Protein AF-A0A175R2C5-F1 (afdb_monomer)

Organism: NCBI:txid401562

Mean predicted aligned error: 12.43 Å

pLDDT: mean 81.27, std 21.6, range [36.16, 98.69]

Foldseek 3Di:
DDDDDDDDDDDDDDDDDDDPPPPPPVPPQLDDPPVLLVLLLVLLLLLLLCVLVVHDLVVQGVVVVLVVVVVVVRDPSNSVVSNVSSPVSSVVNPDDDPCDPVNVVVSVVVSRDDD

Solvent-accessible surface area (backbone atoms only — not comparable to full-atom values): 7054 Å² total; per-residue (Å²): 142,84,90,79,87,82,88,81,78,91,79,87,78,87,76,86,82,81,82,84,78,70,77,74,71,74,71,69,72,78,68,74,53,72,70,55,48,52,51,37,29,54,51,12,40,46,34,23,53,26,48,75,57,74,42,67,29,55,75,41,22,52,51,50,44,55,51,46,46,51,74,72,63,54,48,73,66,43,50,51,48,49,52,46,42,19,51,50,30,24,65,69,49,65,76,72,70,86,70,42,73,68,55,49,57,54,39,69,72,61,39,52,53,80,126

Sequence (115 aa):
MRGFVRAHSFGAVLGLLVGFGASFKEAGAAELSKSEEARVWKQGEISAMAEACGLDWQALSFQPMMAYWRRLGKSQKELALIAGYHGAAQGYTGKAGPCTDEMRRKLETQLPFKG

Secondary structure (DSSP, 8-state):
---------------------------------HHHHHHHHHHHHHHHHHHHTT--HIIIIIHHHHHHHHHTT--HHHHHHHHHHHHHHHHHS---SS--HHHHHHHHHHSS---

Radius of gyration: 27.45 Å; Cα contacts (8 Å, |Δi|>4): 91; chains: 1; bounding box: 95×26×44 Å

Nearest PDB structures (foldseek):
  6ivw-assembly1_E  TM=2.655E-01  e=7.208E+00  Klebsiella pneumoniae IS53

Structure (mmCIF, N/CA/C/O backbone):
data_AF-A0A175R2C5-F1
#
_entry.id   AF-A0A175R2C5-F1
#
loop_
_atom_site.group_PDB
_atom_site.id
_atom_site.type_symbol
_atom_site.label_atom_id
_atom_site.label_alt_id
_atom_site.label_comp_id
_atom_site.label_asym_id
_atom_site.label_entity_id
_atom_site.label_seq_id
_atom_site.pdbx_PDB_ins_code
_atom_site.Cartn_x
_atom_site.Cartn_y
_atom_site.Cartn_z
_atom_site.occupancy
_atom_site.B_iso_or_equiv
_atom_site.auth_seq_id
_atom_site.auth_comp_id
_atom_site.auth_asym_id
_atom_site.auth_atom_id
_atom_site.pdbx_PDB_model_num
ATOM 1 N N . MET A 1 1 ? -81.007 11.719 -12.574 1.00 46.09 1 MET A N 1
ATOM 2 C CA . MET A 1 1 ? -79.650 11.247 -12.223 1.00 46.09 1 MET A CA 1
ATOM 3 C C . MET A 1 1 ? -78.688 12.429 -12.193 1.00 46.09 1 MET A C 1
ATOM 5 O O . MET A 1 1 ? -78.266 12.854 -13.256 1.00 46.09 1 MET A O 1
ATOM 9 N N . ARG A 1 2 ? -78.385 12.976 -11.008 1.00 39.66 2 ARG A N 1
ATOM 10 C CA . ARG A 1 2 ? -77.181 13.771 -10.688 1.00 39.66 2 ARG A CA 1
ATOM 11 C C . ARG A 1 2 ? -77.005 13.687 -9.169 1.00 39.66 2 ARG A C 1
ATOM 13 O O . ARG A 1 2 ? -77.778 14.293 -8.438 1.00 39.66 2 ARG A O 1
ATOM 20 N N . GLY A 1 3 ? -76.077 12.851 -8.713 1.00 36.16 3 GLY A N 1
ATOM 21 C CA . GLY A 1 3 ? -75.687 12.770 -7.307 1.00 36.16 3 GLY A CA 1
ATOM 22 C C . GLY A 1 3 ? -74.562 13.764 -7.043 1.00 36.16 3 GLY A C 1
ATOM 23 O O . GLY A 1 3 ? -73.561 13.744 -7.754 1.00 36.16 3 GLY A O 1
ATOM 24 N N . PHE A 1 4 ? -74.741 14.639 -6.054 1.00 41.00 4 PHE A N 1
ATOM 25 C CA . PHE A 1 4 ? -73.732 15.588 -5.596 1.00 41.00 4 PHE A CA 1
ATOM 26 C C . PHE A 1 4 ? -73.580 15.464 -4.073 1.00 41.00 4 PHE A C 1
ATOM 28 O O . PHE A 1 4 ? -74.523 15.703 -3.329 1.00 41.00 4 PHE A O 1
ATOM 35 N N . VAL A 1 5 ? -72.369 15.050 -3.690 1.00 46.16 5 VAL A N 1
ATOM 36 C CA . VAL A 1 5 ? -71.573 15.393 -2.498 1.00 46.16 5 VAL A CA 1
ATOM 37 C C . VAL A 1 5 ? -72.177 15.186 -1.105 1.00 46.16 5 VAL A C 1
ATOM 39 O O . VAL A 1 5 ? -73.090 15.880 -0.669 1.00 46.16 5 VAL A O 1
ATOM 42 N N . ARG A 1 6 ? -71.476 14.366 -0.311 1.00 43.69 6 ARG A N 1
ATOM 43 C CA . ARG A 1 6 ? -71.349 14.582 1.132 1.00 43.69 6 ARG A CA 1
ATOM 44 C C . ARG A 1 6 ? -69.885 14.423 1.539 1.00 43.69 6 ARG A C 1
ATOM 46 O O . ARG A 1 6 ? -69.356 13.318 1.577 1.00 43.69 6 ARG A O 1
ATOM 53 N N . ALA A 1 7 ? -69.235 15.555 1.791 1.00 44.66 7 ALA A N 1
ATOM 54 C CA . ALA A 1 7 ? -67.950 15.618 2.470 1.00 44.66 7 ALA A CA 1
ATOM 55 C C . ALA A 1 7 ? -68.162 15.262 3.949 1.00 44.66 7 ALA A C 1
ATOM 57 O O . ALA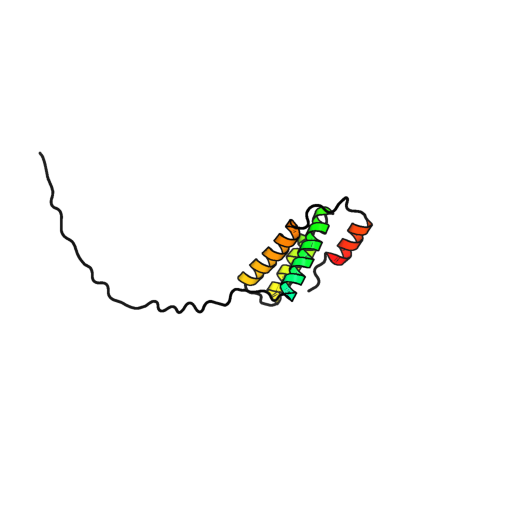 A 1 7 ? -69.053 15.821 4.591 1.00 44.66 7 ALA A O 1
ATOM 58 N N . HIS A 1 8 ? -67.360 14.339 4.480 1.00 39.88 8 HIS A N 1
ATOM 59 C CA . HIS A 1 8 ? -67.317 14.036 5.906 1.00 39.88 8 HIS A CA 1
ATOM 60 C C . HIS A 1 8 ? -65.986 14.503 6.500 1.00 39.88 8 HIS A C 1
ATOM 62 O O . HIS A 1 8 ? -64.916 13.997 6.183 1.00 39.88 8 HIS A O 1
ATOM 68 N N . SER A 1 9 ? -66.140 15.539 7.317 1.00 43.56 9 SER A N 1
ATOM 69 C CA . SER A 1 9 ? -65.431 15.948 8.524 1.00 43.56 9 SER A CA 1
ATOM 70 C C . SER A 1 9 ? -64.154 15.215 8.954 1.00 43.56 9 SER A C 1
ATOM 72 O O . SER A 1 9 ? -64.138 14.018 9.227 1.00 43.56 9 SER A O 1
ATOM 74 N N . PHE A 1 10 ? -63.138 16.055 9.153 1.00 43.34 10 PHE A N 1
ATOM 75 C CA . PHE A 1 10 ? -61.973 15.950 10.027 1.00 43.34 10 PHE A CA 1
ATOM 76 C C . PHE A 1 10 ? -62.167 15.073 11.276 1.00 43.34 10 PHE A C 1
ATOM 78 O O . PHE A 1 10 ? -62.962 15.394 12.157 1.00 43.34 10 PHE A O 1
ATOM 85 N N . GLY A 1 11 ? -61.349 14.024 11.384 1.00 37.25 11 GLY A N 1
ATOM 86 C CA . GLY A 1 11 ? -61.044 13.337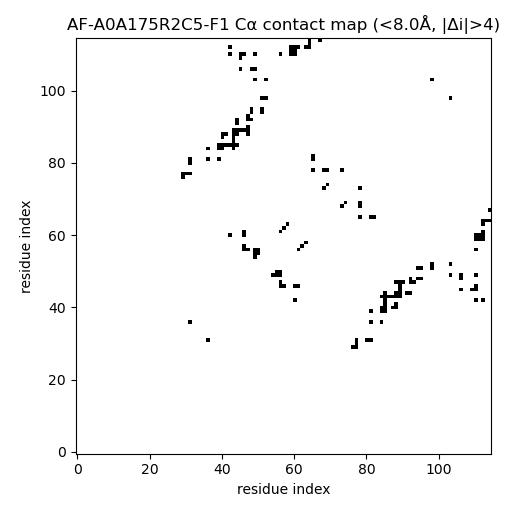 12.635 1.00 37.25 11 GLY A CA 1
ATOM 87 C C . GLY A 1 11 ? -59.609 13.651 13.047 1.00 37.25 11 GLY A C 1
ATOM 88 O O . GLY A 1 11 ? -58.666 13.124 12.463 1.00 37.25 11 GLY A O 1
ATOM 89 N N . ALA A 1 12 ? -59.446 14.530 14.034 1.00 46.44 12 ALA A N 1
ATOM 90 C CA . ALA A 1 12 ? -58.182 14.732 14.723 1.00 46.44 12 ALA A CA 1
ATOM 91 C C . ALA A 1 12 ? -57.912 13.512 15.616 1.00 46.44 12 ALA A C 1
ATOM 93 O O . ALA A 1 12 ? -58.659 13.262 16.560 1.00 46.44 12 ALA A O 1
ATOM 94 N N . VAL A 1 13 ? -56.847 12.761 15.330 1.00 52.31 13 VAL A N 1
ATOM 95 C CA . VAL A 1 13 ? -56.307 11.773 16.269 1.00 52.31 13 VAL A CA 1
ATOM 96 C C . VAL A 1 13 ? -55.082 12.388 16.926 1.00 52.31 13 VAL A C 1
ATOM 98 O O . VAL A 1 13 ? -54.009 12.496 16.337 1.00 52.31 13 VAL A O 1
ATOM 101 N N . LEU A 1 14 ? -55.293 12.823 18.164 1.00 47.78 14 LEU A N 1
ATOM 102 C CA . LEU A 1 14 ? -54.255 13.160 19.120 1.00 47.78 14 LEU A CA 1
ATOM 103 C C . LEU A 1 14 ? -53.513 11.860 19.476 1.00 47.78 14 LEU A C 1
ATOM 105 O O . LEU A 1 14 ? -54.019 11.035 20.232 1.00 47.78 14 LEU A O 1
ATOM 109 N N . GLY A 1 15 ? -52.337 11.657 18.886 1.00 41.78 15 GLY A N 1
ATOM 110 C CA . GLY A 1 15 ? -51.415 10.576 19.225 1.00 41.78 15 GLY A CA 1
ATOM 111 C C . GLY A 1 15 ? -50.253 11.114 20.046 1.00 41.78 15 GLY A C 1
ATOM 112 O O . GLY A 1 15 ? -49.226 11.502 19.500 1.00 41.78 15 GLY A O 1
ATOM 113 N N . LEU A 1 16 ? -50.439 11.161 21.362 1.00 49.00 16 LEU A N 1
ATOM 114 C CA . LEU A 1 16 ? -49.361 11.263 22.339 1.00 49.00 16 LEU A CA 1
ATOM 115 C C . LEU A 1 16 ? -48.518 9.975 22.247 1.00 49.00 16 LEU A C 1
ATOM 117 O O . LEU A 1 16 ? -49.116 8.902 22.199 1.00 49.00 16 LEU A O 1
ATOM 121 N N . LEU A 1 17 ? -47.181 10.068 22.265 1.00 48.19 17 LEU A N 1
ATOM 122 C CA . LEU A 1 17 ? -46.281 9.314 23.164 1.00 48.19 17 LEU A CA 1
ATOM 123 C C . LEU A 1 17 ? -44.844 9.156 22.619 1.00 48.19 17 LEU A C 1
ATOM 125 O O . LEU A 1 17 ? -44.584 8.462 21.645 1.00 48.19 17 LEU A O 1
ATOM 129 N N . VAL A 1 18 ? -43.935 9.707 23.431 1.00 49.97 18 VAL A N 1
ATOM 130 C CA . VAL A 1 18 ? -42.619 9.167 23.814 1.00 49.97 18 VAL A CA 1
ATOM 131 C C . VAL A 1 18 ? -41.460 9.421 22.851 1.00 49.97 18 VAL A C 1
ATOM 133 O O . VAL A 1 18 ? -41.357 8.891 21.751 1.00 49.97 18 VAL A O 1
ATOM 136 N N . GLY A 1 19 ? -40.546 10.258 23.347 1.00 46.38 19 GLY A N 1
ATOM 137 C CA . GLY A 1 19 ? -39.342 10.689 22.670 1.00 46.38 19 GLY A CA 1
ATOM 138 C C . GLY A 1 19 ? -38.447 9.542 22.221 1.00 46.38 19 GLY A C 1
ATOM 139 O O . GLY A 1 19 ? -37.996 8.725 23.018 1.00 46.38 19 GLY A O 1
ATOM 140 N N . PHE A 1 20 ? -38.061 9.599 20.953 1.00 49.06 20 PHE A N 1
ATOM 141 C CA . PHE A 1 20 ? -36.767 9.097 20.521 1.00 49.06 20 PHE A CA 1
ATOM 142 C C . PHE A 1 20 ? -35.718 10.169 20.817 1.00 49.06 20 PHE A C 1
ATOM 144 O O . PHE A 1 20 ? -35.183 10.827 19.930 1.00 49.06 20 PHE A O 1
ATOM 151 N N . GLY A 1 21 ? -35.414 10.338 22.104 1.00 43.38 21 GLY A N 1
ATOM 152 C CA . GLY A 1 21 ? -34.149 10.916 22.541 1.00 43.38 21 GLY A CA 1
ATOM 153 C C . GLY A 1 21 ? -33.022 9.915 22.297 1.00 43.38 21 GLY A C 1
ATOM 154 O O . GLY A 1 21 ? -32.341 9.511 23.233 1.00 43.38 21 GLY A O 1
ATOM 155 N N . ALA A 1 22 ? -32.843 9.466 21.052 1.00 52.34 22 ALA A N 1
ATOM 156 C CA . ALA A 1 22 ? -31.591 8.856 20.657 1.00 52.34 22 ALA A CA 1
ATOM 157 C C . ALA A 1 22 ? -30.603 10.013 20.556 1.00 52.34 22 ALA A C 1
ATOM 159 O O . ALA A 1 22 ? -30.536 10.717 19.552 1.00 52.34 22 ALA A O 1
ATOM 160 N N . SER A 1 23 ? -29.887 10.252 21.652 1.00 48.16 23 SER A N 1
ATOM 161 C CA . SER A 1 23 ? -28.634 10.983 21.599 1.00 48.16 23 SER A CA 1
ATOM 162 C C . SER A 1 23 ? -27.753 10.203 20.628 1.00 48.16 23 SER A C 1
ATOM 164 O O . SER A 1 23 ? -27.172 9.176 20.987 1.00 48.16 23 SER A O 1
ATOM 166 N N . PHE A 1 24 ? -27.750 10.619 19.358 1.00 54.09 24 PHE A N 1
ATOM 167 C CA . PHE A 1 24 ? -26.743 10.212 18.399 1.00 54.09 24 PHE A CA 1
ATOM 168 C C . PHE A 1 24 ? -25.453 10.771 18.967 1.00 54.09 24 PHE A C 1
ATOM 170 O O . PHE A 1 24 ? -25.093 11.921 18.738 1.00 54.09 24 PHE A O 1
ATOM 177 N N . LYS A 1 25 ? -24.797 9.973 19.806 1.00 43.66 25 LYS A N 1
ATOM 178 C CA . LYS A 1 25 ? -23.412 10.205 20.147 1.00 43.66 25 LYS A CA 1
ATOM 179 C C . LYS A 1 25 ? -22.714 10.107 18.808 1.00 43.66 25 LYS A C 1
ATOM 181 O O . LYS A 1 25 ? -22.615 9.014 18.254 1.00 43.66 25 LYS A O 1
ATOM 186 N N . GLU A 1 26 ? -22.399 11.266 18.247 1.00 50.34 26 GLU A N 1
ATOM 187 C CA . GLU A 1 26 ? -21.663 11.411 17.009 1.00 50.34 26 GLU A CA 1
ATOM 188 C C . GLU A 1 26 ? -20.413 10.563 17.194 1.00 50.34 26 GLU A C 1
ATOM 190 O O . GLU A 1 26 ? -19.512 10.899 17.965 1.00 50.34 26 GLU A O 1
ATOM 195 N N . ALA A 1 27 ? -20.446 9.353 16.633 1.00 54.47 27 ALA A N 1
ATOM 196 C CA . ALA A 1 27 ? -19.304 8.474 16.649 1.00 54.47 27 ALA A CA 1
ATOM 197 C C . ALA A 1 27 ? -18.263 9.256 15.868 1.00 54.47 27 ALA A C 1
ATOM 199 O O . ALA A 1 27 ? -18.462 9.475 14.666 1.00 54.47 27 ALA A O 1
ATOM 200 N N . GLY A 1 28 ? -17.255 9.764 16.592 1.00 54.78 28 GLY A N 1
ATOM 201 C CA . GLY A 1 28 ? -16.191 10.595 16.047 1.00 54.78 28 GLY A CA 1
ATOM 202 C C . GLY A 1 28 ? -15.819 10.047 14.684 1.00 54.78 28 GLY A C 1
ATOM 203 O O . GLY A 1 28 ? -15.692 8.825 14.540 1.00 54.78 28 GLY A O 1
ATOM 204 N N . ALA A 1 29 ? -15.829 10.923 13.676 1.00 59.88 29 ALA A N 1
ATOM 205 C CA . ALA A 1 29 ? -15.604 10.540 12.294 1.00 59.88 29 ALA A CA 1
ATOM 206 C C . ALA A 1 29 ? -14.470 9.515 12.269 1.00 59.88 29 ALA A C 1
ATOM 208 O O . ALA A 1 29 ? -13.433 9.761 12.874 1.00 59.88 29 ALA A O 1
ATOM 209 N N . ALA A 1 30 ? -14.715 8.334 11.689 1.00 65.44 30 ALA A N 1
ATOM 210 C CA . ALA A 1 30 ? -13.640 7.374 11.501 1.00 65.44 30 ALA A CA 1
ATOM 211 C C . ALA A 1 30 ? -12.496 8.143 10.851 1.00 65.44 30 ALA A C 1
ATOM 213 O O . ALA A 1 30 ? -12.667 8.689 9.763 1.00 65.44 30 ALA A O 1
ATOM 214 N N . GLU A 1 31 ? -11.403 8.265 11.580 1.00 83.38 31 GLU A N 1
ATOM 215 C CA . GLU A 1 31 ? -10.265 9.068 11.192 1.00 83.38 31 GLU A CA 1
ATOM 216 C C . GLU A 1 31 ? -9.068 8.151 11.345 1.00 83.38 31 GLU A C 1
ATOM 218 O O . GLU A 1 31 ? -8.845 7.542 12.395 1.00 83.38 31 GLU A O 1
ATOM 223 N N . LEU A 1 32 ? -8.355 7.978 10.243 1.00 90.00 32 LEU A N 1
ATOM 224 C CA . LEU A 1 32 ? -7.076 7.305 10.268 1.00 90.00 32 LEU A CA 1
ATOM 225 C C . LEU A 1 32 ? -6.068 8.282 10.862 1.00 90.00 32 LEU A C 1
ATOM 227 O O . LEU A 1 32 ? -6.115 9.482 10.603 1.00 90.00 32 LEU A O 1
ATOM 231 N N . SER A 1 33 ? -5.120 7.784 11.644 1.00 94.62 33 SER A N 1
ATOM 232 C CA . SER A 1 33 ? -3.998 8.637 12.022 1.00 94.62 33 SER A CA 1
ATOM 233 C C . SER A 1 33 ? -3.197 9.032 10.777 1.00 94.62 33 SER A C 1
ATOM 235 O O . SER A 1 33 ? -3.095 8.272 9.813 1.00 94.62 33 SER A O 1
ATOM 237 N N . LYS A 1 34 ? -2.549 10.200 10.808 1.00 94.06 34 LYS A N 1
ATOM 238 C CA . LYS A 1 34 ? -1.738 10.694 9.679 1.00 94.06 34 LYS A CA 1
ATOM 239 C C . LYS A 1 34 ? -0.679 9.692 9.203 1.00 94.06 34 LYS A C 1
ATOM 241 O O . LYS A 1 34 ? -0.354 9.647 8.020 1.00 94.06 34 LYS A O 1
ATOM 246 N N . SER A 1 35 ? -0.119 8.897 10.114 1.00 95.56 35 SER A N 1
ATOM 247 C CA . SER A 1 35 ? 0.854 7.854 9.776 1.00 95.56 35 SER A CA 1
ATOM 248 C C . SER A 1 35 ? 0.212 6.675 9.041 1.00 95.56 35 SER A C 1
ATOM 250 O O . SER A 1 35 ? 0.824 6.127 8.125 1.00 95.56 35 SER A O 1
ATOM 252 N N . GLU A 1 36 ? -1.015 6.296 9.400 1.00 96.19 36 GLU A N 1
ATOM 253 C CA . GLU A 1 36 ? -1.790 5.277 8.687 1.00 96.19 36 GLU A CA 1
ATOM 254 C C . GLU A 1 36 ? -2.167 5.763 7.289 1.00 96.19 36 GLU A C 1
ATOM 256 O O . GLU A 1 36 ? -1.940 5.041 6.320 1.00 96.19 36 GLU A O 1
ATOM 261 N N . GLU A 1 37 ? -2.654 7.000 7.168 1.00 96.38 37 GLU A N 1
ATOM 262 C CA . GLU A 1 37 ? -2.965 7.619 5.875 1.00 96.38 37 GLU A CA 1
ATOM 263 C C . GLU A 1 37 ? -1.738 7.658 4.964 1.00 96.38 37 GLU A C 1
ATOM 265 O O . GLU A 1 37 ? -1.795 7.174 3.836 1.00 96.38 37 GLU A O 1
ATOM 270 N N . ALA A 1 38 ? -0.599 8.149 5.465 1.00 96.38 38 ALA A N 1
ATOM 271 C CA . ALA A 1 38 ? 0.647 8.208 4.703 1.00 96.38 38 ALA A CA 1
ATOM 272 C C . ALA A 1 38 ? 1.120 6.817 4.252 1.00 96.38 38 ALA A C 1
ATOM 274 O O . ALA A 1 38 ? 1.587 6.647 3.124 1.00 96.38 38 ALA A O 1
ATOM 275 N N . ARG A 1 39 ? 0.976 5.802 5.114 1.00 96.38 39 ARG A N 1
ATOM 276 C CA . ARG A 1 39 ? 1.330 4.416 4.786 1.00 96.38 39 ARG A CA 1
ATOM 277 C C . ARG A 1 39 ? 0.434 3.852 3.682 1.00 96.38 39 ARG A C 1
ATOM 279 O O . ARG A 1 39 ? 0.940 3.238 2.746 1.00 96.38 39 ARG A O 1
ATOM 286 N N . VAL A 1 40 ? -0.877 4.061 3.782 1.00 97.44 40 VAL A N 1
ATOM 287 C CA . VAL A 1 40 ? -1.860 3.597 2.790 1.00 97.44 40 VAL A CA 1
ATOM 288 C C . VAL A 1 40 ? -1.676 4.325 1.459 1.00 97.44 40 VAL A C 1
ATOM 290 O O . VAL A 1 40 ? -1.655 3.682 0.409 1.00 97.44 40 VAL A O 1
ATOM 293 N N . TRP A 1 41 ? -1.457 5.641 1.502 1.00 96.88 41 TRP A N 1
ATOM 294 C CA . TRP A 1 41 ? -1.152 6.454 0.328 1.00 96.88 41 TRP A CA 1
ATOM 295 C C . TRP A 1 41 ? 0.089 5.933 -0.393 1.00 96.88 41 TRP A C 1
ATOM 297 O O . TRP A 1 41 ? 0.052 5.671 -1.595 1.00 96.88 41 TRP A O 1
ATOM 307 N N . LYS A 1 42 ? 1.177 5.687 0.352 1.00 96.12 42 LYS A N 1
ATOM 308 C CA . LYS A 1 42 ? 2.417 5.176 -0.234 1.00 96.12 42 LYS A CA 1
ATOM 309 C C . LYS A 1 42 ? 2.225 3.827 -0.923 1.00 96.12 42 LYS A C 1
ATOM 311 O O . LYS A 1 42 ? 2.784 3.593 -1.993 1.00 96.12 42 LYS A O 1
ATOM 316 N N . GLN A 1 43 ? 1.423 2.948 -0.326 1.00 97.31 43 GLN A N 1
ATOM 317 C CA . GLN A 1 43 ? 1.098 1.659 -0.924 1.00 97.31 43 GLN A CA 1
ATOM 318 C C . GLN A 1 43 ? 0.260 1.811 -2.206 1.00 97.31 43 GLN A C 1
ATOM 320 O O . GLN A 1 43 ? 0.457 1.052 -3.159 1.00 97.31 43 GLN A O 1
ATOM 325 N N . GLY A 1 44 ? -0.641 2.796 -2.255 1.00 96.25 44 GLY A N 1
ATOM 326 C CA . GLY A 1 44 ? -1.398 3.149 -3.458 1.00 96.25 44 GLY A CA 1
ATOM 327 C C . GLY A 1 44 ? -0.499 3.625 -4.602 1.00 96.25 44 GLY A C 1
ATOM 328 O O . GLY A 1 44 ? -0.627 3.120 -5.714 1.00 96.25 44 GLY A O 1
ATOM 329 N N . GLU A 1 45 ? 0.492 4.481 -4.324 1.00 95.44 45 GLU A N 1
ATOM 330 C CA . GLU A 1 45 ? 1.489 4.904 -5.329 1.00 95.44 45 GLU A CA 1
ATOM 331 C C . GLU A 1 45 ? 2.268 3.715 -5.914 1.00 95.44 45 GLU A C 1
ATOM 333 O O . GLU A 1 45 ? 2.442 3.605 -7.127 1.00 95.44 45 GLU A O 1
ATOM 338 N N . ILE A 1 46 ? 2.730 2.794 -5.058 1.00 95.38 46 ILE A N 1
ATOM 339 C CA . ILE A 1 46 ? 3.444 1.587 -5.507 1.00 95.38 46 ILE A CA 1
ATOM 340 C C . ILE A 1 46 ? 2.519 0.7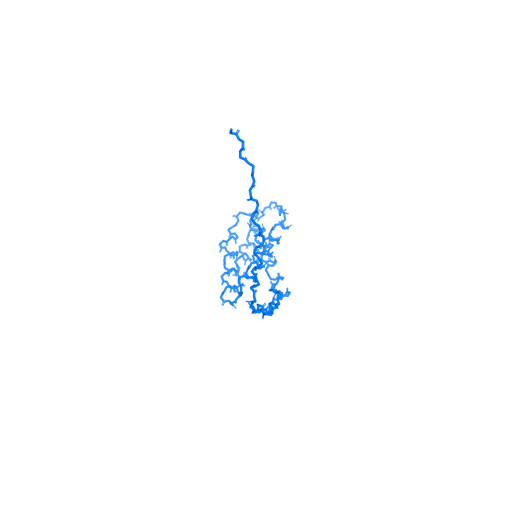10 -6.362 1.00 95.38 46 ILE A C 1
ATOM 342 O O . ILE A 1 46 ? 2.956 0.151 -7.368 1.00 95.38 46 ILE A O 1
ATOM 346 N N . SER A 1 47 ? 1.239 0.615 -5.987 1.00 96.06 47 SER A N 1
ATOM 347 C CA . SER A 1 47 ? 0.238 -0.172 -6.716 1.00 96.06 47 SER A CA 1
ATOM 348 C C . SER A 1 47 ? -0.042 0.406 -8.107 1.00 96.06 47 SER A C 1
ATOM 350 O O . SER A 1 47 ? -0.130 -0.366 -9.055 1.00 96.06 47 SER A O 1
ATOM 352 N N . ALA A 1 48 ? -0.069 1.732 -8.269 1.00 94.50 48 ALA A N 1
ATOM 353 C CA . ALA A 1 48 ? -0.181 2.363 -9.588 1.00 94.50 48 ALA A CA 1
ATOM 354 C C . ALA A 1 48 ? 1.014 2.083 -10.493 1.00 94.50 48 ALA A C 1
ATOM 356 O O . ALA A 1 48 ? 0.852 1.755 -11.667 1.00 94.50 48 ALA A O 1
ATOM 357 N N . MET A 1 49 ? 2.232 2.192 -9.955 1.00 93.62 49 MET A N 1
ATOM 358 C CA . MET A 1 49 ? 3.433 1.875 -10.729 1.00 93.62 49 MET A CA 1
ATOM 359 C C . MET A 1 49 ? 3.445 0.395 -11.133 1.00 93.62 49 MET A C 1
ATOM 361 O O . MET A 1 49 ? 3.793 0.061 -12.263 1.00 93.62 49 MET A O 1
ATOM 365 N N . ALA A 1 50 ? 3.026 -0.493 -10.229 1.00 94.31 50 ALA A N 1
ATOM 366 C CA . ALA A 1 50 ? 2.876 -1.915 -10.508 1.00 94.31 50 ALA A CA 1
ATOM 367 C C . ALA A 1 50 ? 1.820 -2.196 -11.584 1.00 94.31 50 ALA A C 1
ATOM 369 O O . ALA A 1 50 ? 2.101 -2.961 -12.505 1.00 94.31 50 ALA A O 1
ATOM 370 N N . GLU A 1 51 ? 0.661 -1.540 -11.521 1.00 93.81 51 GLU A N 1
ATOM 371 C CA . GLU A 1 51 ? -0.380 -1.617 -12.548 1.00 93.81 51 GLU A CA 1
ATOM 372 C C . GLU A 1 51 ? 0.150 -1.188 -13.920 1.00 93.81 51 GLU A C 1
ATOM 374 O O . GLU A 1 51 ? 0.013 -1.928 -14.894 1.00 93.81 51 GLU A O 1
ATOM 379 N N . ALA A 1 52 ? 0.849 -0.051 -13.988 1.00 91.31 52 ALA A N 1
ATOM 380 C CA . ALA A 1 52 ? 1.479 0.429 -15.218 1.00 91.31 52 ALA A CA 1
ATOM 381 C C . ALA A 1 52 ? 2.540 -0.548 -15.767 1.00 91.31 52 ALA A C 1
ATOM 383 O O . ALA A 1 52 ? 2.755 -0.625 -16.976 1.00 91.31 52 ALA A O 1
ATOM 384 N N . CYS A 1 53 ? 3.183 -1.321 -14.890 1.00 92.12 53 CYS A N 1
ATOM 385 C CA . CYS A 1 53 ? 4.127 -2.381 -15.239 1.00 92.12 53 CYS A CA 1
ATOM 386 C C . CYS A 1 53 ? 3.467 -3.749 -15.514 1.00 92.12 53 CYS A C 1
ATOM 388 O O . CYS A 1 53 ? 4.180 -4.719 -15.794 1.00 92.12 53 CYS A O 1
ATOM 390 N N . GLY A 1 54 ? 2.138 -3.872 -15.433 1.00 92.31 54 GLY A N 1
ATOM 391 C CA . GLY A 1 54 ? 1.426 -5.144 -15.608 1.00 92.31 54 GLY A CA 1
ATOM 392 C C . GLY A 1 54 ? 1.707 -6.170 -14.504 1.00 92.31 54 GLY A C 1
ATOM 393 O O . GLY A 1 54 ? 1.647 -7.371 -14.751 1.00 92.31 54 GLY A O 1
ATOM 394 N N . LEU A 1 55 ? 2.083 -5.712 -13.309 1.00 94.75 55 LEU A N 1
ATOM 395 C CA . LEU A 1 55 ? 2.231 -6.551 -12.121 1.00 94.75 55 LEU A CA 1
ATOM 396 C C . LEU A 1 55 ? 0.886 -6.673 -11.391 1.00 94.75 55 LEU A C 1
ATOM 398 O O . LEU A 1 55 ? 0.078 -5.743 -11.395 1.00 94.75 55 LEU A O 1
ATOM 402 N N . ASP A 1 56 ? 0.669 -7.803 -10.714 1.00 96.81 56 ASP A N 1
ATOM 403 C CA . ASP A 1 56 ? -0.558 -8.064 -9.953 1.00 96.81 56 ASP A CA 1
ATOM 404 C C . ASP A 1 56 ? -0.563 -7.311 -8.613 1.00 96.81 56 ASP A C 1
ATOM 406 O O . ASP A 1 56 ? -0.294 -7.851 -7.536 1.00 96.81 56 ASP A O 1
ATOM 410 N N . TRP A 1 57 ? -0.854 -6.015 -8.679 1.00 96.25 57 TRP A N 1
ATOM 411 C CA . TRP A 1 57 ? -0.967 -5.167 -7.497 1.00 96.25 57 TRP A CA 1
ATOM 412 C C . TRP A 1 57 ? -2.135 -5.570 -6.595 1.00 96.25 57 TRP A C 1
ATOM 414 O O . TRP A 1 57 ? -2.091 -5.344 -5.383 1.00 96.25 57 TRP A O 1
ATOM 424 N N . GLN A 1 58 ? -3.183 -6.180 -7.144 1.00 97.81 58 GLN A N 1
ATOM 425 C CA . GLN A 1 58 ? -4.361 -6.499 -6.358 1.00 97.81 58 GLN A CA 1
ATOM 426 C C . GLN A 1 58 ? -4.061 -7.640 -5.382 1.00 97.81 58 GLN A C 1
ATOM 428 O O . GLN A 1 58 ? -4.323 -7.496 -4.183 1.00 97.81 58 GLN A O 1
ATOM 433 N N . ALA A 1 59 ? -3.468 -8.733 -5.869 1.00 98.31 59 ALA A N 1
ATOM 434 C CA . ALA A 1 59 ? -3.130 -9.891 -5.045 1.00 98.31 59 ALA A CA 1
ATOM 435 C C . ALA A 1 59 ? -1.909 -9.648 -4.146 1.00 98.31 59 ALA A C 1
ATOM 437 O O . ALA A 1 59 ? -1.873 -10.128 -3.013 1.00 98.31 59 ALA A O 1
ATOM 438 N N . LEU A 1 60 ? -0.911 -8.892 -4.620 1.00 97.69 60 LEU A N 1
ATOM 439 C CA . LEU A 1 60 ? 0.346 -8.698 -3.887 1.00 97.69 60 LEU A CA 1
ATOM 440 C C . LEU A 1 60 ? 0.295 -7.534 -2.885 1.00 97.69 60 LEU A C 1
ATOM 442 O O . LEU A 1 60 ? 0.993 -7.565 -1.871 1.00 97.69 60 LEU A O 1
ATOM 446 N N . SER A 1 61 ? -0.530 -6.517 -3.139 1.00 97.56 61 SER A N 1
ATOM 447 C CA . SER A 1 61 ? -0.567 -5.282 -2.346 1.00 97.56 61 SER A CA 1
ATOM 448 C C . SER A 1 61 ? -1.930 -5.051 -1.696 1.00 97.56 61 SER A C 1
ATOM 450 O O . SER A 1 61 ? -2.048 -5.109 -0.468 1.00 97.56 61 SER A O 1
ATOM 452 N N . PHE A 1 62 ? -2.978 -4.838 -2.497 1.00 98.38 62 PHE A N 1
ATOM 453 C CA . PHE A 1 62 ? -4.267 -4.365 -1.984 1.00 98.38 62 PHE A CA 1
ATOM 454 C C . PHE A 1 62 ? -4.941 -5.379 -1.051 1.00 98.38 62 PHE A C 1
ATOM 456 O O . PHE A 1 62 ? -5.314 -5.043 0.076 1.00 98.38 62 PHE A O 1
ATOM 463 N N . GLN A 1 63 ? -5.077 -6.635 -1.480 1.00 98.56 63 GLN A N 1
ATOM 464 C CA . GLN A 1 63 ? -5.755 -7.658 -0.682 1.00 98.56 63 GLN A CA 1
ATOM 465 C C . GLN A 1 63 ? -5.018 -7.963 0.639 1.00 98.56 63 GLN A C 1
ATOM 467 O O . GLN A 1 63 ? -5.683 -7.955 1.684 1.00 98.56 63 GLN A O 1
ATOM 472 N N . PRO A 1 64 ? -3.680 -8.161 0.670 1.00 98.50 64 PRO A N 1
ATOM 473 C CA . PRO A 1 64 ? -2.956 -8.356 1.926 1.00 98.50 64 PRO A CA 1
ATOM 474 C C . PRO A 1 64 ? -3.012 -7.139 2.858 1.00 98.50 64 PRO A C 1
ATOM 476 O O . PRO A 1 64 ? -3.150 -7.320 4.071 1.00 98.50 64 PRO A O 1
ATOM 479 N N . MET A 1 65 ? -2.979 -5.914 2.317 1.00 98.50 65 MET A N 1
ATOM 480 C CA . MET A 1 65 ? -3.160 -4.687 3.101 1.00 98.50 65 MET A CA 1
ATOM 481 C C . MET A 1 65 ? -4.532 -4.660 3.780 1.00 98.50 65 MET A C 1
ATOM 483 O O . MET A 1 65 ? -4.627 -4.467 4.993 1.00 98.50 65 MET A O 1
ATOM 487 N N . MET A 1 66 ? -5.604 -4.907 3.024 1.00 98.69 66 MET A N 1
ATOM 488 C CA . MET A 1 66 ? -6.960 -4.938 3.578 1.00 98.69 66 MET A CA 1
ATOM 489 C C . MET A 1 66 ? -7.128 -6.053 4.616 1.00 98.69 66 MET A C 1
ATOM 491 O O . MET A 1 66 ? -7.791 -5.859 5.637 1.00 98.69 66 MET A O 1
ATOM 495 N N . ALA A 1 67 ? -6.503 -7.213 4.397 1.00 98.50 67 ALA A N 1
ATOM 496 C CA . ALA A 1 67 ? -6.488 -8.298 5.372 1.00 98.50 67 ALA A CA 1
ATOM 497 C C . ALA A 1 67 ? -5.757 -7.904 6.666 1.00 98.50 67 ALA A C 1
ATOM 499 O O . ALA A 1 67 ? -6.249 -8.203 7.753 1.00 98.50 67 ALA A O 1
ATOM 500 N N . TYR A 1 68 ? -4.619 -7.212 6.572 1.00 98.19 68 TYR A N 1
ATOM 501 C CA . TYR A 1 68 ? -3.881 -6.707 7.731 1.00 98.19 68 TYR A CA 1
ATOM 502 C C . TYR A 1 68 ? -4.726 -5.757 8.583 1.00 98.19 68 TYR A C 1
ATOM 504 O O . TYR A 1 68 ? -4.893 -6.002 9.777 1.00 98.19 68 TYR A O 1
ATOM 512 N N . TRP A 1 69 ? -5.341 -4.739 7.977 1.00 97.88 69 TRP A N 1
ATOM 513 C CA . TRP A 1 69 ? -6.162 -3.776 8.717 1.00 97.88 69 TRP A CA 1
ATOM 514 C C . TRP A 1 69 ? -7.411 -4.407 9.330 1.00 97.88 69 TRP A C 1
ATOM 516 O O . TRP A 1 69 ? -7.787 -4.068 10.452 1.00 97.88 69 TRP A O 1
ATOM 526 N N . ARG A 1 70 ? -8.010 -5.389 8.645 1.00 98.12 70 ARG A N 1
ATOM 527 C CA . ARG A 1 70 ? -9.113 -6.176 9.204 1.00 98.12 70 ARG A CA 1
ATOM 528 C C . ARG A 1 70 ? -8.678 -6.962 10.443 1.00 98.12 70 ARG A C 1
ATOM 530 O O . ARG A 1 70 ? -9.415 -6.989 11.422 1.00 98.12 70 ARG A O 1
ATOM 537 N N . ARG A 1 71 ? -7.483 -7.567 10.434 1.00 98.12 71 ARG A N 1
ATOM 538 C CA . ARG A 1 71 ? -6.932 -8.280 11.606 1.00 98.12 71 ARG A CA 1
ATOM 539 C C . ARG A 1 71 ? -6.640 -7.352 12.784 1.00 98.12 71 ARG A C 1
ATOM 541 O O . ARG A 1 71 ? -6.745 -7.793 13.920 1.00 98.12 71 ARG A O 1
ATOM 548 N N . LEU A 1 72 ? -6.316 -6.087 12.521 1.00 96.56 72 LEU A N 1
ATOM 549 C CA . LEU A 1 72 ? -6.143 -5.067 13.559 1.00 96.56 72 LEU A CA 1
ATOM 550 C C . LEU A 1 72 ? -7.463 -4.517 14.119 1.00 96.56 72 LEU A C 1
ATOM 552 O O . LEU A 1 72 ? -7.440 -3.632 14.969 1.00 96.56 72 LEU A O 1
ATOM 556 N N . GLY A 1 73 ? -8.612 -5.020 13.660 1.00 96.25 73 GLY A N 1
ATOM 557 C CA . GLY A 1 73 ? -9.913 -4.623 14.190 1.00 96.25 73 GLY A CA 1
ATOM 558 C C . GLY A 1 73 ? -10.408 -3.268 13.690 1.00 96.25 73 GLY A C 1
ATOM 559 O O . GLY A 1 73 ? -11.294 -2.690 14.316 1.00 96.25 73 GLY A O 1
ATOM 560 N N . LYS A 1 74 ? -9.877 -2.762 12.565 1.00 95.75 74 LYS A N 1
ATOM 561 C CA . LYS A 1 74 ? -10.419 -1.559 11.922 1.00 95.75 74 LYS A CA 1
ATOM 562 C C . LYS A 1 74 ? -11.899 -1.756 11.596 1.00 95.75 74 LYS A C 1
ATOM 564 O O . LYS A 1 74 ? -12.302 -2.787 11.051 1.00 95.75 74 LYS A O 1
ATOM 569 N N . SER A 1 75 ? -12.704 -0.754 11.927 1.00 95.88 75 SER A N 1
ATOM 570 C CA . SER A 1 75 ? -14.130 -0.724 11.618 1.00 95.88 75 SER A CA 1
ATOM 571 C C . SER A 1 75 ? -14.370 -0.702 10.107 1.00 95.88 75 SER A C 1
ATOM 573 O O . SER A 1 75 ? -13.498 -0.336 9.321 1.00 95.88 75 SER A O 1
ATOM 575 N N . GLN A 1 76 ? -15.589 -1.028 9.673 1.00 95.94 76 GLN A N 1
ATOM 576 C CA . GLN A 1 76 ? -15.924 -0.984 8.244 1.00 95.94 76 GLN A CA 1
ATOM 577 C C . GLN A 1 76 ? -15.777 0.417 7.642 1.00 95.94 76 GLN A C 1
ATOM 579 O O . GLN A 1 76 ? -15.382 0.549 6.486 1.00 95.94 76 GLN A O 1
ATOM 584 N N . LYS A 1 77 ? -16.046 1.466 8.429 1.00 95.94 77 LYS A N 1
ATOM 585 C CA . LYS A 1 77 ? -15.862 2.853 7.993 1.00 95.94 77 LYS A CA 1
ATOM 586 C C . LYS A 1 77 ? -14.377 3.177 7.800 1.00 95.94 77 LY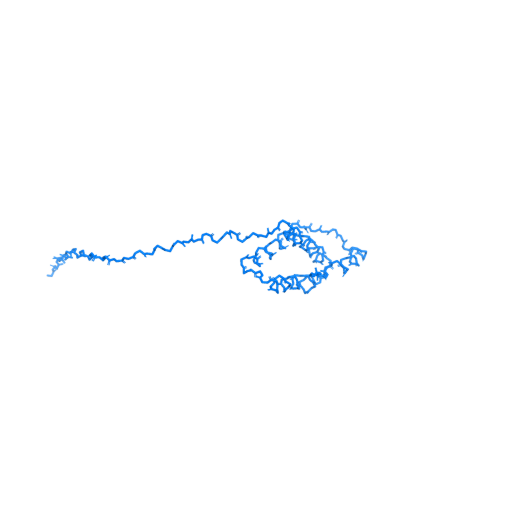S A C 1
ATOM 588 O O . LYS A 1 77 ? -14.019 3.755 6.781 1.00 95.94 77 LYS A O 1
ATOM 593 N N . GLU A 1 78 ? -13.509 2.749 8.717 1.00 96.62 78 GLU A N 1
ATOM 594 C CA . GLU A 1 78 ? -12.055 2.895 8.556 1.00 96.62 78 GLU A CA 1
ATOM 595 C C . GLU A 1 78 ? -11.523 2.072 7.377 1.00 96.62 78 GLU A C 1
ATOM 597 O O . GLU A 1 78 ? -10.716 2.572 6.605 1.00 96.62 78 GLU A O 1
ATOM 602 N N . LEU A 1 79 ? -11.997 0.837 7.184 1.00 97.69 79 LEU A N 1
ATOM 603 C CA . LEU A 1 79 ? -11.611 0.014 6.033 1.00 97.69 79 LEU A CA 1
ATOM 604 C C . LEU A 1 79 ? -12.029 0.658 4.705 1.00 97.69 79 LEU A C 1
ATOM 606 O O . LEU A 1 79 ? -11.263 0.615 3.743 1.00 97.69 79 LEU A O 1
ATOM 610 N N . ALA A 1 80 ? -13.204 1.289 4.651 1.00 97.44 80 ALA A N 1
ATOM 611 C CA . ALA A 1 80 ? -13.633 2.051 3.483 1.00 97.44 80 ALA A CA 1
ATOM 612 C C . ALA A 1 80 ? -12.712 3.253 3.217 1.00 97.44 80 ALA A C 1
ATOM 614 O O . ALA A 1 80 ? -12.344 3.490 2.068 1.00 97.44 80 ALA A O 1
ATOM 615 N N . LEU A 1 81 ? -12.284 3.969 4.264 1.00 96.94 81 LEU A N 1
ATOM 616 C CA . LEU A 1 81 ? -11.318 5.064 4.135 1.00 96.94 81 LEU A CA 1
ATOM 617 C C . LEU A 1 81 ? -9.951 4.570 3.664 1.00 96.94 81 LEU A C 1
ATOM 619 O O . LEU A 1 81 ? -9.373 5.164 2.763 1.00 96.94 81 LEU A O 1
ATOM 623 N N . ILE A 1 82 ? -9.455 3.460 4.211 1.00 98.12 82 ILE A N 1
ATOM 624 C CA . ILE A 1 82 ? -8.193 2.838 3.789 1.00 98.12 82 ILE A CA 1
ATOM 625 C C . ILE A 1 82 ? -8.252 2.460 2.304 1.00 98.12 82 ILE A C 1
ATOM 627 O O . ILE A 1 82 ? -7.345 2.793 1.543 1.00 98.12 82 ILE A O 1
ATOM 631 N N . ALA A 1 83 ? -9.329 1.802 1.870 1.00 98.25 83 ALA A N 1
ATOM 632 C CA . ALA A 1 83 ? -9.517 1.463 0.462 1.00 98.25 83 ALA A CA 1
ATOM 633 C C . ALA A 1 83 ? -9.604 2.722 -0.419 1.00 98.25 83 ALA A C 1
ATOM 635 O O . ALA A 1 83 ? -9.001 2.765 -1.489 1.00 98.25 83 ALA A O 1
ATOM 636 N N . GLY A 1 84 ? -10.305 3.758 0.052 1.00 97.56 84 GLY A N 1
ATOM 637 C CA . GLY A 1 84 ? -10.424 5.042 -0.634 1.00 97.56 84 GLY A CA 1
ATOM 638 C C . GLY A 1 84 ? -9.086 5.761 -0.800 1.00 97.56 84 GLY A C 1
ATOM 639 O O . GLY A 1 84 ? -8.761 6.174 -1.908 1.00 97.56 84 GLY A O 1
ATOM 640 N N . TYR A 1 85 ? -8.282 5.866 0.261 1.00 97.06 85 TYR A N 1
ATOM 641 C CA . TYR A 1 85 ? -6.953 6.482 0.205 1.00 97.06 85 TYR A CA 1
ATOM 642 C C . TYR A 1 85 ? -6.009 5.745 -0.743 1.00 97.06 85 TYR A C 1
ATOM 644 O O . TYR A 1 85 ? -5.298 6.381 -1.520 1.00 97.06 85 TYR A O 1
ATOM 652 N N . HIS A 1 86 ? -6.023 4.411 -0.708 1.00 97.62 86 HIS A N 1
ATOM 653 C CA . HIS A 1 86 ? -5.229 3.592 -1.623 1.00 97.62 86 HIS A CA 1
ATOM 654 C C . HIS A 1 86 ? -5.640 3.830 -3.080 1.00 97.62 86 HIS A C 1
ATOM 656 O O . HIS A 1 86 ? -4.786 4.169 -3.899 1.00 97.62 86 HIS A O 1
ATOM 662 N N . GLY A 1 87 ? -6.941 3.756 -3.379 1.00 95.88 87 GLY A N 1
ATOM 663 C CA . GLY A 1 87 ? -7.464 3.993 -4.724 1.00 95.88 87 GLY A CA 1
ATOM 664 C C . GLY A 1 87 ? -7.225 5.421 -5.223 1.00 95.88 87 GLY A C 1
ATOM 665 O O . GLY A 1 87 ? -6.890 5.616 -6.389 1.00 95.88 87 GLY A O 1
ATOM 666 N N . ALA A 1 88 ? -7.331 6.426 -4.348 1.00 95.62 88 ALA A N 1
ATOM 667 C CA . ALA A 1 88 ? -7.042 7.819 -4.685 1.00 95.62 88 ALA A CA 1
ATOM 668 C C . ALA A 1 88 ? -5.566 8.020 -5.060 1.00 95.62 88 ALA A C 1
ATOM 670 O O . ALA A 1 88 ? -5.272 8.613 -6.099 1.00 95.62 88 ALA A O 1
ATOM 671 N N . ALA A 1 89 ? -4.640 7.482 -4.261 1.00 94.94 89 ALA A N 1
ATOM 672 C CA . ALA A 1 89 ? -3.211 7.531 -4.560 1.00 94.94 89 ALA A CA 1
ATOM 673 C C . ALA A 1 89 ? -2.874 6.773 -5.854 1.00 94.94 89 ALA A C 1
ATOM 675 O O . ALA A 1 89 ? -2.089 7.263 -6.673 1.00 94.94 89 ALA A O 1
ATOM 676 N N . GLN A 1 90 ? -3.515 5.617 -6.068 1.00 93.56 90 GLN A N 1
ATOM 677 C CA . GLN A 1 90 ? -3.342 4.819 -7.276 1.00 93.56 90 GLN A CA 1
ATOM 678 C C . GLN A 1 90 ? -3.825 5.569 -8.531 1.00 93.56 90 GLN A C 1
ATOM 680 O O . GLN A 1 90 ? -3.140 5.592 -9.549 1.00 93.56 90 GLN A O 1
ATOM 685 N N . GLY A 1 91 ? -4.969 6.253 -8.449 1.00 90.12 91 GLY A N 1
ATOM 686 C CA . GLY A 1 91 ? -5.495 7.066 -9.547 1.00 90.12 91 GLY A CA 1
ATOM 687 C C . GLY A 1 91 ? -4.701 8.351 -9.813 1.00 90.12 91 GLY A C 1
ATOM 688 O O . GLY A 1 91 ? -4.629 8.800 -10.956 1.00 90.12 91 GLY A O 1
ATOM 689 N N . TYR A 1 92 ? -4.089 8.945 -8.780 1.00 84.62 92 TYR A N 1
ATOM 690 C CA . TYR A 1 92 ? -3.307 10.182 -8.903 1.00 84.62 92 TYR A CA 1
ATOM 691 C C . TYR A 1 92 ? -1.962 9.969 -9.607 1.00 84.62 92 TYR A C 1
ATOM 693 O O . TYR A 1 92 ? -1.484 10.839 -10.335 1.00 84.62 92 TYR A O 1
ATOM 701 N N . THR A 1 93 ? -1.350 8.800 -9.422 1.00 69.81 93 THR A N 1
ATOM 702 C CA . THR A 1 93 ? -0.065 8.440 -10.037 1.00 69.81 93 THR A CA 1
ATOM 703 C C . THR A 1 93 ? -0.268 7.959 -11.479 1.00 69.81 93 THR A C 1
ATOM 705 O O . THR A 1 93 ? 0.022 6.829 -11.860 1.00 69.81 93 THR A O 1
ATOM 708 N N . GLY A 1 94 ? -0.800 8.857 -12.311 1.00 56.34 94 GLY A N 1
ATOM 709 C CA . GLY A 1 94 ? -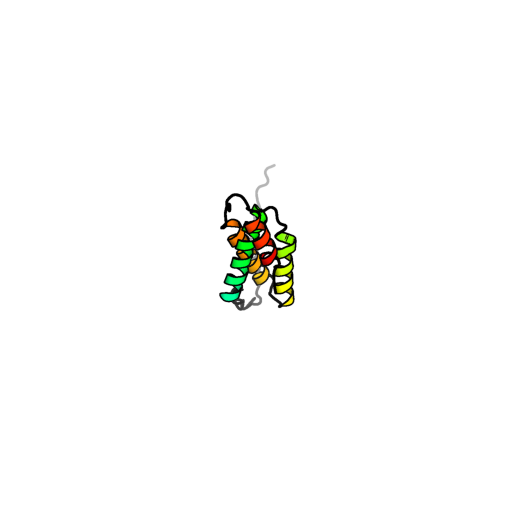1.047 8.624 -13.727 1.00 56.34 94 GLY A CA 1
ATOM 710 C C 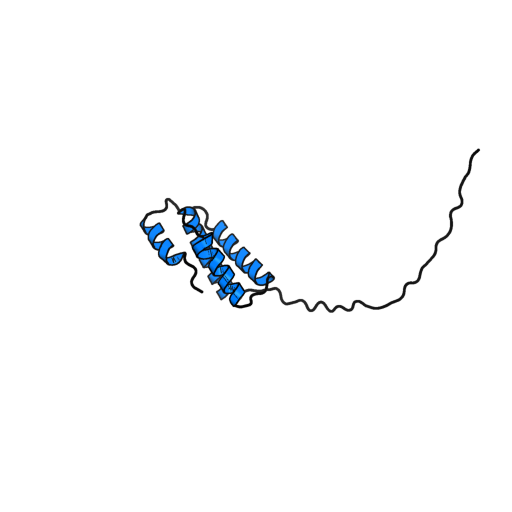. GLY A 1 94 ? 0.246 8.453 -14.529 1.00 56.34 94 GLY A C 1
ATOM 711 O O . GLY A 1 94 ? 1.091 9.342 -14.554 1.00 56.34 94 GLY A O 1
ATOM 712 N N . LYS A 1 95 ? 0.345 7.317 -15.231 1.00 61.75 95 LYS A N 1
ATOM 713 C CA . LYS A 1 95 ? 1.324 6.997 -16.286 1.00 61.75 95 LYS A CA 1
ATOM 714 C C . LYS A 1 95 ? 2.781 7.280 -15.904 1.00 61.75 95 LYS A C 1
ATOM 716 O O . LYS A 1 95 ? 3.397 8.233 -16.379 1.00 61.75 95 LYS A O 1
ATOM 721 N N . ALA A 1 96 ? 3.371 6.363 -15.136 1.00 62.12 96 ALA A N 1
ATOM 722 C CA . ALA A 1 96 ? 4.813 6.160 -15.230 1.00 62.12 96 ALA A CA 1
ATOM 723 C C . ALA A 1 96 ? 5.174 5.916 -16.710 1.00 62.12 96 ALA A C 1
ATOM 725 O O . ALA A 1 96 ? 4.387 5.318 -17.451 1.00 62.12 96 ALA A O 1
ATOM 726 N N . GLY A 1 97 ? 6.325 6.426 -17.156 1.00 72.00 97 GLY A N 1
ATOM 727 C CA . GLY A 1 97 ? 6.846 6.153 -18.498 1.00 72.00 97 GLY A CA 1
ATOM 728 C C . GLY A 1 97 ? 7.036 4.648 -18.759 1.00 72.00 97 GLY A C 1
ATOM 729 O O . GLY A 1 97 ? 6.619 3.818 -17.951 1.00 72.00 97 GLY A O 1
ATOM 730 N N . PRO A 1 98 ? 7.680 4.258 -19.872 1.00 83.12 98 PRO A N 1
ATOM 731 C CA . PRO A 1 98 ? 7.916 2.848 -20.173 1.00 83.12 98 PRO A CA 1
ATOM 732 C C . PRO A 1 98 ? 8.501 2.112 -18.959 1.00 83.12 98 PRO A C 1
ATOM 734 O O .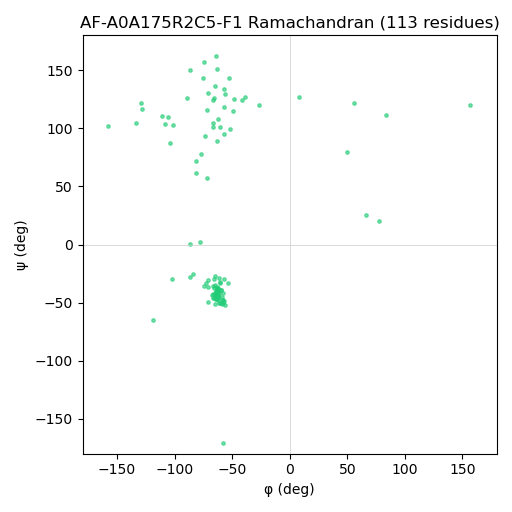 PRO A 1 98 ? 9.509 2.545 -18.397 1.00 83.12 98 PRO A O 1
ATOM 737 N N . CYS A 1 99 ? 7.854 1.022 -18.539 1.00 89.06 99 CYS A N 1
ATOM 738 C CA . CYS A 1 99 ? 8.325 0.226 -17.412 1.00 89.06 99 CYS A CA 1
ATOM 739 C C . CYS A 1 99 ? 9.651 -0.442 -17.790 1.00 89.06 99 CYS A C 1
ATOM 741 O O . CYS A 1 99 ? 9.672 -1.392 -18.572 1.00 89.06 99 CYS A O 1
ATOM 743 N N . THR A 1 100 ? 10.762 0.072 -17.262 1.00 92.31 100 THR A N 1
ATOM 744 C CA . THR A 1 100 ? 12.082 -0.533 -17.459 1.00 92.31 100 THR A CA 1
ATOM 745 C C . THR A 1 100 ? 12.217 -1.793 -16.607 1.00 92.31 100 THR A C 1
ATOM 747 O O . THR A 1 100 ? 11.575 -1.921 -15.562 1.00 92.31 100 THR A O 1
ATOM 750 N N . ASP A 1 101 ? 13.107 -2.708 -16.992 1.00 94.38 101 ASP A N 1
ATOM 751 C CA . ASP A 1 101 ? 13.358 -3.916 -16.195 1.00 94.38 101 ASP A CA 1
ATOM 752 C C . ASP A 1 101 ? 13.875 -3.588 -14.787 1.00 94.38 101 ASP A C 1
ATOM 754 O O . ASP A 1 101 ? 13.579 -4.292 -13.825 1.00 94.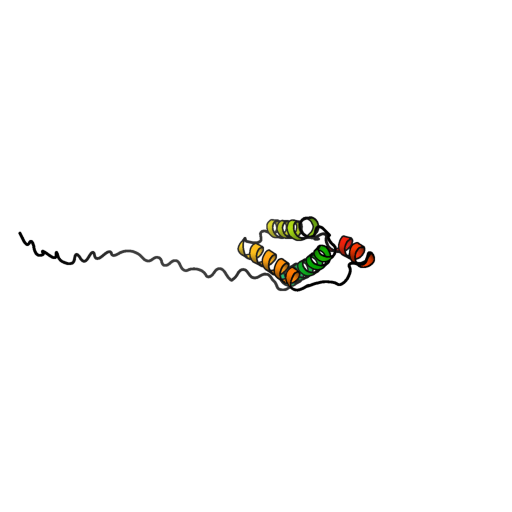38 101 ASP A O 1
ATOM 758 N N . GLU A 1 102 ? 14.637 -2.500 -14.644 1.00 92.88 102 GLU A N 1
ATOM 759 C CA . GLU A 1 102 ? 15.076 -2.007 -13.338 1.00 92.88 102 GLU A CA 1
ATOM 760 C C . GLU A 1 102 ? 13.889 -1.568 -12.476 1.00 92.88 102 GLU A C 1
ATOM 762 O O . GLU A 1 102 ? 13.797 -1.951 -11.307 1.00 92.88 102 GLU A O 1
ATOM 767 N N . MET A 1 103 ? 12.952 -0.814 -13.058 1.00 92.12 103 MET A N 1
ATOM 768 C CA . MET A 1 103 ? 11.736 -0.394 -12.370 1.00 92.12 103 MET A CA 1
ATOM 769 C C . MET A 1 103 ? 10.886 -1.601 -11.972 1.00 92.12 103 MET A C 1
ATOM 771 O O . MET A 1 103 ? 10.458 -1.676 -10.821 1.00 92.12 103 MET A O 1
ATOM 775 N N . ARG A 1 104 ? 10.702 -2.571 -12.878 1.00 93.38 104 ARG A N 1
ATOM 776 C CA . ARG A 1 104 ? 9.985 -3.821 -12.593 1.00 93.38 104 ARG A CA 1
ATOM 777 C C . ARG A 1 104 ? 10.604 -4.558 -11.405 1.00 93.38 104 ARG A C 1
ATOM 779 O O . ARG A 1 104 ? 9.894 -4.824 -10.440 1.00 93.38 104 ARG A O 1
ATOM 786 N N . ARG A 1 105 ? 11.921 -4.802 -11.420 1.00 94.88 105 ARG A N 1
ATOM 787 C CA . ARG A 1 105 ? 12.632 -5.468 -10.311 1.00 94.88 105 ARG A CA 1
ATOM 788 C C . ARG A 1 105 ? 12.475 -4.716 -8.993 1.00 94.88 105 ARG A C 1
ATOM 790 O O . ARG A 1 105 ? 12.262 -5.322 -7.948 1.00 94.88 105 ARG A O 1
ATOM 797 N N . LYS A 1 106 ? 12.553 -3.382 -9.023 1.00 94.25 106 LYS A N 1
ATOM 798 C CA . LYS A 1 106 ? 12.334 -2.562 -7.827 1.00 94.25 106 LYS A CA 1
ATOM 799 C C . LYS A 1 106 ? 10.911 -2.737 -7.295 1.00 94.25 106 LYS A C 1
ATOM 801 O O . LYS A 1 106 ? 10.739 -2.952 -6.096 1.00 94.25 106 LYS A O 1
ATOM 806 N N . LEU A 1 107 ? 9.906 -2.696 -8.167 1.00 94.69 107 LEU A N 1
ATOM 807 C CA . LEU A 1 107 ? 8.507 -2.880 -7.786 1.00 94.69 107 LEU A CA 1
ATOM 808 C C . LEU A 1 107 ? 8.239 -4.275 -7.227 1.00 94.69 107 LEU A C 1
ATOM 810 O O . LEU A 1 107 ? 7.567 -4.370 -6.213 1.00 94.69 107 LEU A O 1
ATOM 814 N N . GLU A 1 108 ? 8.823 -5.337 -7.775 1.00 94.56 108 GLU A N 1
ATOM 815 C CA . GLU A 1 108 ? 8.676 -6.698 -7.230 1.00 94.56 108 GLU A CA 1
ATOM 816 C C . GLU A 1 108 ?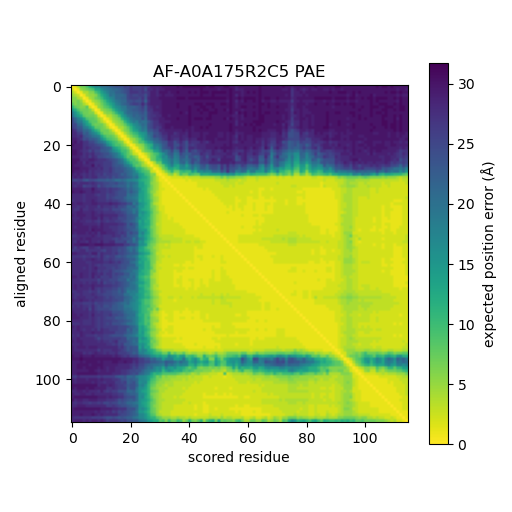 9.126 -6.806 -5.760 1.00 94.56 108 GLU A C 1
ATOM 818 O O . GLU A 1 108 ? 8.562 -7.582 -4.991 1.00 94.56 108 GLU A O 1
ATOM 823 N N . THR A 1 109 ? 10.085 -5.979 -5.326 1.00 95.56 109 THR A N 1
ATOM 824 C CA . THR A 1 109 ? 10.536 -5.944 -3.919 1.00 95.56 109 THR A CA 1
ATOM 825 C C . THR A 1 109 ? 9.669 -5.076 -2.999 1.00 95.56 109 THR A C 1
ATOM 827 O O . THR A 1 109 ? 9.653 -5.288 -1.779 1.00 95.56 109 THR A O 1
ATOM 830 N N . GLN A 1 110 ? 8.980 -4.080 -3.566 1.00 95.19 110 GLN A N 1
ATOM 831 C CA . GLN A 1 110 ? 8.221 -3.059 -2.833 1.00 95.19 110 GLN A CA 1
ATOM 832 C C . GLN A 1 110 ? 6.714 -3.317 -2.827 1.00 95.19 110 GLN A C 1
ATOM 834 O O . GLN A 1 110 ? 6.035 -2.925 -1.883 1.00 95.19 110 GLN A O 1
ATOM 839 N N . LEU A 1 111 ? 6.199 -3.960 -3.873 1.00 95.94 111 LEU A N 1
ATOM 840 C CA . LEU A 1 111 ? 4.783 -4.210 -4.085 1.00 95.94 111 LEU A CA 1
ATOM 841 C C . LEU A 1 111 ? 4.168 -5.108 -3.008 1.00 95.94 111 LEU A C 1
ATOM 843 O O . LEU A 1 111 ? 3.081 -4.762 -2.549 1.00 95.94 111 LEU A O 1
ATOM 847 N N . PRO A 1 112 ? 4.814 -6.206 -2.559 1.00 97.75 112 PRO A N 1
ATOM 848 C CA . PRO A 1 112 ? 4.258 -7.020 -1.489 1.00 97.75 112 PRO A CA 1
ATOM 849 C C . PRO A 1 112 ? 4.008 -6.184 -0.232 1.00 97.75 112 PRO A C 1
ATOM 851 O O . PRO A 1 112 ? 4.948 -5.636 0.351 1.00 97.75 112 PRO A O 1
ATOM 854 N N . PHE A 1 113 ? 2.748 -6.090 0.198 1.00 96.50 113 PHE A N 1
ATOM 855 C CA . PHE A 1 113 ? 2.412 -5.337 1.402 1.00 96.50 113 PHE A CA 1
ATOM 856 C C . PHE A 1 113 ? 3.019 -6.013 2.639 1.00 96.50 113 PHE A C 1
ATOM 858 O O . PHE A 1 113 ? 2.782 -7.192 2.910 1.00 96.50 113 PHE A O 1
ATOM 865 N N . LYS A 1 114 ? 3.780 -5.239 3.416 1.00 91.62 114 LYS A N 1
ATOM 866 C CA . LYS A 1 114 ? 4.403 -5.673 4.670 1.00 91.62 114 LYS A CA 1
ATOM 867 C C . LYS A 1 114 ? 3.621 -5.045 5.818 1.00 91.62 114 LYS A C 1
ATOM 869 O O . LYS A 1 114 ? 3.626 -3.820 5.950 1.00 91.62 114 LYS A O 1
ATOM 874 N N . GLY A 1 115 ? 2.886 -5.891 6.545 1.00 80.38 115 GLY A N 1
ATOM 875 C CA . GLY A 1 115 ? 2.067 -5.559 7.720 1.00 80.38 115 GLY A CA 1
ATOM 876 C C . GLY A 1 115 ? 2.898 -5.084 8.895 1.00 80.38 115 GLY A C 1
ATOM 877 O O . GLY A 1 115 ? 3.952 -5.700 9.130 1.00 80.38 115 GLY A O 1
#